Protein AF-A0A7U9Q124-F1 (afdb_monomer)

Radius of gyration: 31.72 Å; Cα contacts (8 Å, |Δi|>4): 100; chains: 1; bounding box: 71×49×74 Å

Secondary structure (DSSP, 8-state):
-----PPPPGGGSPPHHHHHHHHHHHHHHHHHHHHHHHHHHHHHHHHHHHHHHHHHHHHHHHTEEE--EEEEEETTEEEEES-EETT----STTEEESSEETTEEHHHHHHHHH-TT--TT----

Mean predicted aligned error: 14.26 Å

Structure (mmCIF, N/CA/C/O backbone):
data_AF-A0A7U9Q124-F1
#
_entry.id   AF-A0A7U9Q124-F1
#
loop_
_atom_site.group_PDB
_atom_site.id
_atom_site.type_symbol
_atom_site.label_atom_id
_atom_site.label_alt_id
_atom_site.label_comp_id
_atom_site.label_asym_id
_atom_site.label_entity_id
_atom_site.label_seq_id
_atom_site.pdbx_PDB_ins_code
_atom_site.Cartn_x
_atom_site.Cartn_y
_atom_site.Cartn_z
_atom_site.occupancy
_atom_site.B_iso_or_equiv
_atom_site.auth_seq_id
_atom_site.auth_comp_id
_atom_site.auth_asym_id
_atom_site.auth_atom_id
_atom_site.pdbx_PDB_model_num
ATOM 1 N N . MET A 1 1 ? 49.127 31.250 -57.711 1.00 39.12 1 MET A N 1
ATOM 2 C CA . MET A 1 1 ? 49.464 30.396 -56.551 1.00 39.12 1 MET A CA 1
ATOM 3 C C . MET A 1 1 ? 48.345 29.381 -56.372 1.00 39.12 1 MET A C 1
ATOM 5 O O . MET A 1 1 ? 47.261 29.763 -55.951 1.00 39.12 1 MET A O 1
ATOM 9 N N . GLY A 1 2 ? 48.556 28.142 -56.825 1.00 43.41 2 GLY A N 1
ATOM 10 C CA . GLY A 1 2 ? 47.537 27.087 -56.831 1.00 43.41 2 GLY A CA 1
ATOM 11 C C . GLY A 1 2 ? 47.516 26.315 -55.513 1.00 43.41 2 GLY A C 1
ATOM 12 O O . GLY A 1 2 ? 48.541 25.791 -55.094 1.00 43.41 2 GLY A O 1
ATOM 13 N N . TRP A 1 3 ? 46.350 26.250 -54.873 1.00 48.88 3 TRP A N 1
ATOM 14 C CA . TRP A 1 3 ? 46.108 25.455 -53.672 1.00 48.88 3 TRP A CA 1
ATOM 15 C C . TRP A 1 3 ? 45.547 24.096 -54.099 1.00 48.88 3 TRP A C 1
ATOM 17 O O . TRP A 1 3 ? 44.343 23.948 -54.290 1.00 48.88 3 TRP A O 1
ATOM 27 N N . LEU A 1 4 ? 46.415 23.102 -54.287 1.00 52.44 4 LEU A N 1
ATOM 28 C CA . LEU A 1 4 ? 45.979 21.714 -54.438 1.00 52.44 4 LEU A CA 1
ATOM 29 C C . LEU A 1 4 ? 45.750 21.142 -53.039 1.00 52.44 4 LEU A C 1
ATOM 31 O O . LEU A 1 4 ? 46.683 20.795 -52.320 1.00 52.44 4 LEU A O 1
ATOM 35 N N . ARG A 1 5 ? 44.480 21.099 -52.638 1.00 55.28 5 ARG A N 1
ATOM 36 C CA . ARG A 1 5 ? 44.014 20.399 -51.441 1.00 55.28 5 ARG A CA 1
ATOM 37 C C . ARG A 1 5 ? 44.229 18.900 -51.686 1.00 55.28 5 ARG A C 1
ATOM 39 O O . ARG A 1 5 ? 43.473 18.288 -52.436 1.00 55.28 5 ARG A O 1
ATOM 46 N N . CYS A 1 6 ? 45.289 18.327 -51.121 1.00 57.28 6 CYS A N 1
ATOM 47 C CA . CYS A 1 6 ? 45.518 16.885 -51.167 1.00 57.28 6 CYS A CA 1
ATOM 48 C C . CYS A 1 6 ? 44.343 16.171 -50.484 1.00 57.28 6 CYS A C 1
ATOM 50 O O . CYS A 1 6 ? 44.055 16.438 -49.317 1.00 57.28 6 CYS A O 1
ATOM 52 N N . GLY A 1 7 ? 43.655 15.295 -51.221 1.00 62.91 7 GLY A N 1
ATOM 53 C CA . GLY A 1 7 ? 42.729 14.329 -50.633 1.00 62.91 7 GLY A CA 1
ATOM 54 C C . GLY A 1 7 ? 43.463 13.356 -49.696 1.00 62.91 7 GLY A C 1
ATOM 55 O O . GLY A 1 7 ? 44.698 13.322 -49.708 1.00 62.91 7 GLY A O 1
ATOM 56 N N . PRO A 1 8 ? 42.726 12.585 -48.877 1.00 60.19 8 PRO A N 1
ATOM 57 C CA . PRO A 1 8 ? 43.327 11.636 -47.940 1.00 60.19 8 PRO A CA 1
ATOM 58 C C . PRO A 1 8 ? 44.250 10.657 -48.677 1.00 60.19 8 PRO A C 1
ATOM 60 O O . PRO A 1 8 ? 43.918 10.181 -49.768 1.00 60.19 8 PRO A O 1
ATOM 63 N N . LYS A 1 9 ? 45.431 10.385 -48.110 1.00 63.28 9 LYS A N 1
ATOM 64 C CA . LYS A 1 9 ? 46.389 9.431 -48.688 1.00 63.28 9 LYS A CA 1
ATOM 65 C C . LYS A 1 9 ? 45.814 8.017 -48.590 1.00 63.28 9 LYS A C 1
ATOM 67 O O . LYS A 1 9 ? 45.014 7.728 -47.711 1.00 63.28 9 LYS A O 1
ATOM 72 N N . PHE A 1 10 ? 46.249 7.106 -49.461 1.00 56.59 10 PHE A N 1
ATOM 73 C CA . PHE A 1 10 ? 45.781 5.710 -49.469 1.00 56.59 10 PHE A CA 1
ATOM 74 C C . PHE A 1 10 ? 45.964 4.998 -48.111 1.00 56.59 10 PHE A C 1
ATOM 76 O O . PHE A 1 10 ? 45.151 4.163 -47.744 1.00 56.59 10 PHE A O 1
ATOM 83 N N . SER A 1 11 ? 46.972 5.395 -47.326 1.00 63.38 11 SER A N 1
ATOM 84 C CA . SER A 1 11 ? 47.204 4.924 -45.950 1.00 63.38 11 SER A CA 1
ATOM 85 C C . SER A 1 11 ? 46.191 5.431 -44.913 1.00 63.38 11 SER A C 1
ATOM 87 O O . SER A 1 11 ? 46.214 4.983 -43.776 1.00 63.38 11 SER A O 1
ATOM 89 N N . GLU A 1 12 ? 45.362 6.409 -45.271 1.00 62.06 12 GLU A N 1
ATOM 90 C CA . GLU A 1 12 ? 44.320 7.015 -44.430 1.00 62.06 12 GLU A CA 1
ATOM 91 C C . GLU A 1 12 ? 42.913 6.577 -44.878 1.00 62.06 12 GLU A C 1
ATOM 93 O O . GLU A 1 12 ? 41.910 7.040 -44.335 1.00 62.06 12 GLU A O 1
ATOM 98 N N . MET A 1 13 ? 42.827 5.715 -45.897 1.00 71.00 13 MET A N 1
ATOM 99 C CA . MET A 1 13 ? 41.568 5.209 -46.427 1.00 71.00 13 MET A CA 1
ATOM 100 C C . MET A 1 13 ? 41.170 3.955 -45.645 1.00 71.00 13 MET A C 1
ATOM 102 O O . MET A 1 13 ? 41.902 2.969 -45.644 1.00 71.00 13 MET A O 1
ATOM 106 N N . GLU A 1 14 ? 40.022 4.012 -44.966 1.00 67.75 14 GLU A N 1
ATOM 107 C CA . GLU A 1 14 ? 39.491 2.892 -44.179 1.00 67.75 14 GLU A CA 1
ATOM 108 C C . GLU A 1 14 ? 39.366 1.646 -45.065 1.00 67.75 14 GLU A C 1
ATOM 110 O O . GLU A 1 14 ? 38.705 1.683 -46.113 1.00 67.75 14 GLU A O 1
ATOM 115 N N . THR A 1 15 ? 40.017 0.560 -44.650 1.00 77.00 15 THR A N 1
ATOM 116 C CA . THR A 1 15 ? 40.017 -0.692 -45.409 1.00 77.00 15 THR A CA 1
ATOM 117 C C . THR A 1 15 ? 38.653 -1.379 -45.329 1.00 77.00 15 THR A C 1
ATOM 119 O O . THR A 1 15 ? 37.877 -1.181 -44.390 1.00 77.00 15 THR A O 1
ATOM 122 N N . GLU A 1 16 ? 38.323 -2.194 -46.333 1.00 70.19 16 GLU A N 1
ATOM 123 C CA . GLU A 1 16 ? 37.045 -2.920 -46.367 1.00 70.19 16 GLU A CA 1
ATOM 124 C C . GLU A 1 16 ? 36.887 -3.854 -45.152 1.00 70.19 16 GLU A C 1
ATOM 126 O O . GLU A 1 16 ? 35.800 -3.949 -44.580 1.00 70.19 16 GLU A O 1
ATOM 131 N N . GLU A 1 17 ? 37.987 -4.452 -44.683 1.00 67.81 17 GLU A N 1
ATOM 132 C CA . GLU A 1 17 ? 38.026 -5.275 -43.470 1.00 67.81 17 GLU A CA 1
ATOM 133 C C . GLU A 1 17 ? 37.762 -4.463 -42.194 1.00 67.81 17 GLU A C 1
ATOM 135 O O . GLU A 1 17 ? 36.981 -4.897 -41.344 1.00 67.81 17 GLU A O 1
ATOM 140 N N . GLU A 1 18 ? 38.339 -3.265 -42.061 1.00 70.19 18 GLU A N 1
ATOM 141 C CA . GLU A 1 18 ? 38.048 -2.369 -40.934 1.00 70.19 18 GLU A CA 1
ATOM 142 C C . GLU A 1 18 ? 36.580 -1.928 -40.933 1.00 70.19 18 GLU A C 1
ATOM 144 O O . GLU A 1 18 ? 35.928 -1.912 -39.885 1.00 70.19 18 GLU A O 1
ATOM 149 N N . ARG A 1 19 ? 36.015 -1.650 -42.112 1.00 65.69 19 ARG A N 1
ATOM 150 C CA . ARG A 1 19 ? 34.599 -1.290 -42.259 1.00 65.69 19 ARG A CA 1
ATOM 151 C C . ARG A 1 19 ? 33.666 -2.455 -41.908 1.00 65.69 19 ARG A C 1
ATOM 153 O O . ARG A 1 19 ? 32.621 -2.249 -41.276 1.00 65.69 19 ARG A O 1
ATOM 160 N N . TYR A 1 20 ? 34.049 -3.679 -42.272 1.00 64.81 20 TYR A N 1
ATOM 161 C CA . TYR A 1 20 ? 33.302 -4.893 -41.951 1.00 64.81 20 TYR A CA 1
ATOM 162 C C . TYR A 1 20 ? 33.342 -5.213 -40.452 1.00 64.81 20 TYR A C 1
ATOM 164 O O . TYR A 1 20 ? 32.309 -5.538 -39.878 1.00 64.81 20 TYR A O 1
ATOM 172 N N . GLN A 1 21 ? 34.485 -5.041 -39.780 1.00 65.44 21 GLN A N 1
ATOM 173 C CA . GLN A 1 21 ? 34.607 -5.276 -38.332 1.00 65.44 21 GLN A CA 1
ATOM 174 C C . GLN A 1 21 ? 33.878 -4.225 -37.479 1.00 65.44 21 GLN A C 1
ATOM 176 O O . GLN A 1 21 ? 33.372 -4.531 -36.397 1.00 65.44 21 GLN A O 1
ATOM 181 N N . ARG A 1 22 ? 33.776 -2.986 -37.970 1.00 63.97 22 ARG A N 1
ATOM 182 C CA . ARG A 1 22 ? 33.130 -1.871 -37.258 1.00 63.97 22 ARG A CA 1
ATOM 183 C C . ARG A 1 22 ? 31.600 -1.914 -37.318 1.00 63.97 22 ARG A C 1
ATOM 185 O O . ARG A 1 22 ? 30.939 -1.376 -36.429 1.00 63.97 22 ARG A O 1
ATOM 192 N N . SER A 1 23 ? 31.036 -2.561 -38.340 1.00 60.44 23 SER A N 1
ATOM 193 C CA . SER A 1 23 ? 29.581 -2.663 -38.529 1.00 60.44 23 SER A CA 1
ATOM 194 C C . SER A 1 23 ? 28.885 -3.467 -37.411 1.00 60.44 23 SER A C 1
ATOM 196 O O . SER A 1 23 ? 27.982 -2.910 -36.788 1.00 60.44 23 SER A O 1
ATOM 198 N N . PRO A 1 24 ? 29.331 -4.686 -37.036 1.00 63.53 24 PRO A N 1
ATOM 199 C CA . PRO A 1 24 ? 28.774 -5.437 -35.906 1.00 63.53 24 PRO A CA 1
ATOM 200 C C . PRO A 1 24 ? 28.894 -4.705 -34.564 1.00 63.53 24 PRO A C 1
ATOM 202 O O . PRO A 1 24 ? 27.966 -4.731 -33.760 1.00 63.53 24 PRO A O 1
ATOM 205 N N . GLN A 1 25 ? 30.018 -4.017 -34.335 1.00 61.72 25 GLN A N 1
ATOM 206 C CA . GLN A 1 25 ? 30.286 -3.294 -33.087 1.00 61.72 25 GLN A CA 1
ATOM 207 C C . GLN A 1 25 ? 29.377 -2.070 -32.919 1.00 61.72 25 GLN A C 1
ATOM 209 O O . GLN A 1 25 ? 28.911 -1.803 -31.811 1.00 61.72 25 GLN A O 1
ATOM 214 N N . ARG A 1 26 ? 29.075 -1.343 -34.008 1.00 61.22 26 ARG A N 1
ATOM 215 C CA . ARG A 1 26 ? 28.066 -0.270 -33.980 1.00 61.22 26 ARG A CA 1
ATOM 216 C C . ARG A 1 26 ? 26.682 -0.823 -33.670 1.00 61.22 26 ARG A C 1
ATOM 218 O O . ARG A 1 26 ? 26.031 -0.306 -32.771 1.00 61.22 26 ARG A O 1
ATOM 225 N N . THR A 1 27 ? 26.285 -1.914 -34.321 1.00 71.44 27 THR A N 1
ATOM 226 C CA . THR A 1 27 ? 24.973 -2.533 -34.090 1.00 71.44 27 THR A CA 1
ATOM 227 C C . THR A 1 27 ? 24.822 -3.050 -32.656 1.00 71.44 27 THR A C 1
ATOM 229 O O . THR A 1 27 ? 23.753 -2.931 -32.060 1.00 71.44 27 THR A O 1
ATOM 232 N N . GLU A 1 28 ? 25.883 -3.596 -32.058 1.00 74.88 28 GLU A N 1
ATOM 233 C CA . GLU A 1 28 ? 25.863 -4.037 -30.662 1.00 74.88 28 GLU A CA 1
ATOM 234 C C . GLU A 1 28 ? 25.803 -2.863 -29.674 1.00 74.88 28 GLU A C 1
ATOM 236 O O . GLU A 1 28 ? 25.003 -2.899 -28.737 1.00 74.88 28 GLU A O 1
ATOM 241 N N . GLN A 1 29 ? 26.565 -1.789 -29.907 1.00 77.31 29 GLN A N 1
ATOM 242 C CA . GLN A 1 29 ? 26.483 -0.568 -29.096 1.00 77.31 29 GLN A CA 1
ATOM 243 C C . GLN A 1 29 ? 25.107 0.103 -29.199 1.00 77.31 29 GLN A C 1
ATOM 245 O O . GLN A 1 29 ? 24.568 0.555 -28.190 1.00 77.31 29 GLN A O 1
ATOM 250 N N . GLU A 1 30 ? 24.505 0.134 -30.389 1.0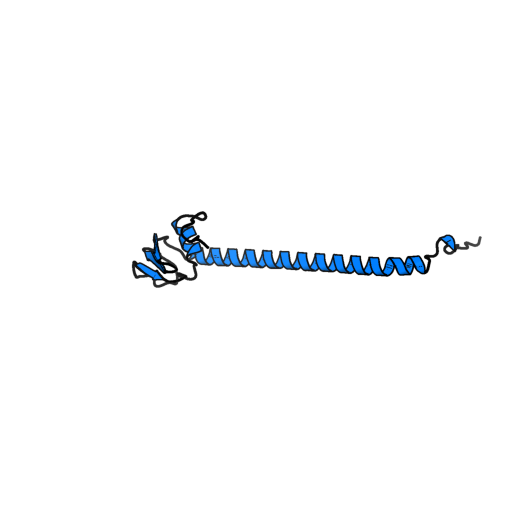0 76.50 30 GLU A N 1
ATOM 251 C CA . GLU A 1 30 ? 23.156 0.664 -30.607 1.00 76.50 30 GLU A CA 1
ATOM 252 C C . GLU A 1 30 ? 22.101 -0.159 -29.858 1.00 76.50 30 GLU A C 1
ATOM 254 O O . GLU A 1 30 ? 21.251 0.414 -29.171 1.00 76.50 30 GLU A O 1
ATOM 259 N N . ARG A 1 31 ? 22.208 -1.494 -29.896 1.00 76.25 31 ARG A N 1
ATOM 260 C CA . ARG A 1 31 ? 21.341 -2.401 -29.130 1.00 76.25 31 ARG A CA 1
ATOM 261 C C . ARG A 1 31 ? 21.513 -2.249 -27.621 1.00 76.25 31 ARG A C 1
ATOM 263 O O . ARG A 1 31 ? 20.520 -2.253 -26.896 1.00 76.25 31 ARG A O 1
ATOM 270 N N . GLN A 1 32 ? 22.744 -2.113 -27.130 1.00 79.69 32 GLN A N 1
ATOM 271 C CA . GLN A 1 32 ? 22.997 -1.870 -25.707 1.00 79.69 32 GLN A CA 1
ATOM 272 C C . GLN A 1 32 ? 22.431 -0.514 -25.270 1.00 79.69 32 GLN A C 1
ATOM 274 O O . GLN A 1 32 ? 21.755 -0.432 -24.245 1.00 79.69 32 GLN A O 1
ATOM 279 N N . ALA A 1 33 ? 22.629 0.539 -26.066 1.00 79.69 33 ALA A N 1
ATOM 280 C CA . ALA A 1 33 ? 22.059 1.855 -25.797 1.00 79.69 33 ALA A CA 1
ATOM 281 C C . ALA A 1 33 ? 20.520 1.823 -25.782 1.00 79.69 33 ALA A C 1
ATOM 283 O O . ALA A 1 33 ? 19.896 2.461 -24.935 1.00 79.69 33 ALA A O 1
ATOM 284 N N . GLU A 1 34 ? 19.893 1.061 -26.678 1.00 75.19 34 GLU A N 1
ATOM 285 C CA . GLU A 1 34 ? 18.443 0.863 -26.692 1.00 75.19 34 GLU A CA 1
ATOM 286 C C . GLU A 1 34 ? 17.937 0.106 -25.456 1.00 75.19 34 GLU A C 1
ATOM 288 O O . GLU A 1 34 ? 16.989 0.557 -24.814 1.00 75.19 34 GLU A O 1
ATOM 293 N N . GLN A 1 35 ? 18.613 -0.969 -25.042 1.00 76.00 35 GLN A N 1
ATOM 294 C CA . GLN A 1 35 ? 18.272 -1.693 -23.811 1.00 76.00 35 GLN A CA 1
ATOM 295 C C . GLN A 1 35 ? 18.395 -0.812 -22.560 1.00 76.00 35 GLN A C 1
ATOM 297 O O . GLN A 1 35 ? 17.529 -0.851 -21.680 1.00 76.00 35 GLN A O 1
ATOM 302 N N . LEU A 1 36 ? 19.434 0.021 -22.479 1.00 78.25 36 LEU A N 1
ATOM 303 C CA . LEU A 1 36 ? 19.600 0.973 -21.379 1.00 78.25 36 LEU A CA 1
ATOM 304 C C . LEU A 1 36 ? 18.459 2.000 -21.350 1.00 78.25 36 LEU A C 1
ATOM 306 O O . LEU A 1 36 ? 17.894 2.253 -20.288 1.00 78.25 36 LEU A O 1
ATOM 310 N N . ARG A 1 37 ? 18.032 2.512 -22.511 1.00 78.88 37 ARG A N 1
ATOM 311 C CA . ARG A 1 37 ? 16.860 3.400 -22.600 1.00 78.88 37 ARG A CA 1
ATOM 312 C C . ARG A 1 37 ? 15.572 2.702 -22.159 1.00 78.88 37 ARG A C 1
ATOM 314 O O . ARG A 1 37 ? 14.812 3.277 -21.383 1.00 78.88 37 ARG A O 1
ATOM 321 N N . CYS A 1 38 ? 15.328 1.466 -22.596 1.00 76.06 38 CYS A N 1
ATOM 322 C CA . CYS A 1 38 ? 14.145 0.701 -22.191 1.00 76.06 38 CYS A CA 1
ATOM 323 C C . CYS A 1 38 ? 14.117 0.433 -20.679 1.00 76.06 38 CYS A C 1
ATOM 325 O O . CYS A 1 38 ? 13.081 0.604 -20.038 1.00 76.06 38 CYS A O 1
ATOM 327 N N . THR A 1 39 ? 15.251 0.054 -20.088 1.00 78.75 39 THR A N 1
ATOM 328 C CA . THR A 1 39 ? 15.339 -0.193 -18.639 1.00 78.75 39 THR A CA 1
ATOM 329 C C . THR A 1 39 ? 15.187 1.089 -17.820 1.00 78.75 39 THR A C 1
ATOM 331 O O . THR A 1 39 ? 14.539 1.074 -16.772 1.00 78.75 39 THR A O 1
ATOM 334 N N . GLU A 1 40 ? 15.714 2.218 -18.299 1.00 83.06 40 GLU A N 1
ATOM 335 C CA . GLU A 1 40 ? 15.516 3.521 -17.666 1.00 83.06 40 GLU A CA 1
ATOM 336 C C . GLU A 1 40 ? 14.050 3.973 -17.727 1.00 83.06 40 GLU A C 1
ATOM 338 O O . GLU A 1 40 ? 13.499 4.426 -16.722 1.00 83.06 40 GLU A O 1
ATOM 343 N N . MET A 1 41 ? 13.391 3.792 -18.873 1.00 79.62 41 MET A N 1
ATOM 344 C CA . MET A 1 41 ? 11.962 4.069 -19.033 1.00 79.62 41 MET A CA 1
ATOM 345 C C . MET A 1 41 ? 11.116 3.218 -18.082 1.00 79.62 41 MET A C 1
ATOM 347 O O . MET A 1 41 ? 10.306 3.773 -17.339 1.00 79.62 41 MET A O 1
ATOM 351 N N . ALA A 1 42 ? 11.376 1.910 -18.007 1.00 78.62 42 ALA A N 1
ATOM 352 C CA . ALA A 1 42 ? 10.687 1.011 -17.083 1.00 78.62 42 ALA A CA 1
ATOM 353 C C . ALA A 1 42 ? 10.885 1.424 -15.612 1.00 78.62 42 ALA A C 1
ATOM 355 O O . ALA A 1 42 ? 9.943 1.397 -14.820 1.00 78.62 42 ALA A O 1
ATOM 356 N N . ARG A 1 43 ? 12.090 1.875 -15.232 1.00 81.94 43 ARG A N 1
ATOM 357 C CA . ARG A 1 43 ? 12.351 2.413 -13.885 1.00 81.94 43 ARG A CA 1
ATOM 358 C C . ARG A 1 43 ? 11.547 3.676 -13.598 1.00 81.94 43 ARG A C 1
ATOM 360 O O . ARG A 1 43 ? 10.980 3.797 -12.515 1.00 81.94 43 ARG A O 1
ATOM 367 N N . ARG A 1 44 ? 11.494 4.613 -14.548 1.00 81.94 44 ARG A N 1
ATOM 368 C CA . ARG A 1 44 ? 10.716 5.855 -14.413 1.00 81.94 44 ARG A CA 1
ATOM 369 C C . ARG A 1 44 ? 9.220 5.562 -14.313 1.00 81.94 44 ARG A C 1
ATOM 371 O O . ARG A 1 44 ? 8.529 6.174 -13.506 1.00 81.94 44 ARG A O 1
ATOM 378 N N . GLU A 1 45 ? 8.716 4.615 -15.095 1.00 80.88 45 GLU A N 1
ATOM 379 C CA . GLU A 1 45 ? 7.327 4.156 -15.014 1.00 80.88 45 GLU A CA 1
ATOM 380 C C . GLU A 1 45 ? 7.011 3.506 -13.673 1.00 80.88 45 GLU A C 1
ATOM 382 O O . GLU A 1 45 ? 6.028 3.881 -13.035 1.00 80.88 45 GLU A O 1
ATOM 387 N N . TRP A 1 46 ? 7.878 2.615 -13.194 1.00 81.50 46 TRP A N 1
ATOM 388 C CA . TRP A 1 46 ? 7.718 1.993 -11.886 1.00 81.50 46 TRP A CA 1
ATOM 389 C C . TRP A 1 46 ? 7.750 3.022 -10.748 1.00 81.50 46 TRP A C 1
ATOM 391 O O . TRP A 1 46 ? 6.925 2.953 -9.840 1.00 81.50 46 TRP A O 1
ATOM 401 N N . ALA A 1 47 ? 8.640 4.017 -10.816 1.00 82.94 47 ALA A N 1
ATOM 402 C CA . ALA A 1 47 ? 8.695 5.108 -9.844 1.00 82.94 47 ALA A CA 1
ATOM 403 C C . ALA A 1 47 ? 7.400 5.941 -9.834 1.00 82.94 47 ALA A C 1
ATOM 405 O O . ALA A 1 47 ? 6.853 6.205 -8.766 1.00 82.94 47 ALA A O 1
ATOM 406 N N . ARG A 1 48 ? 6.859 6.287 -11.011 1.00 83.38 48 ARG A N 1
ATOM 407 C CA . ARG A 1 48 ? 5.567 6.989 -11.120 1.00 83.38 48 ARG A CA 1
ATOM 408 C C . ARG A 1 48 ? 4.415 6.162 -10.558 1.00 83.38 48 ARG A C 1
ATOM 410 O O . ARG A 1 48 ? 3.580 6.694 -9.834 1.00 83.38 48 ARG A O 1
ATOM 417 N N . HIS A 1 49 ? 4.383 4.865 -10.858 1.00 77.75 49 HIS A N 1
ATOM 418 C CA . HIS A 1 49 ? 3.371 3.961 -10.318 1.00 77.75 49 HIS A CA 1
ATOM 419 C C . HIS A 1 49 ? 3.473 3.858 -8.792 1.00 77.75 49 HIS A C 1
ATOM 421 O O . HIS A 1 49 ? 2.463 3.883 -8.098 1.00 77.75 49 HIS A O 1
ATOM 427 N N . ARG A 1 50 ? 4.692 3.771 -8.249 1.00 78.62 50 ARG A N 1
ATOM 428 C CA . ARG A 1 50 ? 4.935 3.775 -6.801 1.00 78.62 50 ARG A CA 1
ATOM 429 C C . ARG A 1 50 ? 4.426 5.050 -6.138 1.00 78.62 50 ARG A C 1
ATOM 431 O O . ARG A 1 50 ? 3.731 4.948 -5.136 1.00 78.62 50 ARG A O 1
ATOM 438 N N . GLU A 1 51 ? 4.718 6.214 -6.712 1.00 82.75 51 GLU A N 1
ATOM 439 C CA . GLU A 1 51 ? 4.241 7.494 -6.181 1.00 82.75 51 GLU A CA 1
ATOM 440 C C . GLU A 1 51 ? 2.706 7.591 -6.226 1.00 82.75 51 GLU A C 1
ATOM 442 O O . GLU A 1 51 ? 2.082 8.043 -5.267 1.00 82.75 51 GLU A O 1
ATOM 447 N N . ALA A 1 52 ? 2.081 7.131 -7.316 1.00 81.81 52 ALA A N 1
ATOM 448 C CA . ALA A 1 52 ? 0.625 7.096 -7.445 1.00 81.81 52 ALA A CA 1
ATOM 449 C C . ALA A 1 52 ? -0.022 6.173 -6.399 1.00 81.81 52 ALA A C 1
ATOM 451 O O . ALA A 1 52 ? -0.990 6.561 -5.747 1.00 81.81 52 ALA A O 1
ATOM 452 N N . GLU A 1 53 ? 0.551 4.988 -6.183 1.00 81.56 53 GLU A N 1
ATOM 453 C CA . GLU A 1 53 ? 0.106 4.049 -5.151 1.00 81.56 53 GLU A CA 1
ATOM 454 C C . GLU A 1 53 ? 0.269 4.621 -3.738 1.00 81.56 53 GLU A C 1
ATOM 456 O O . GLU A 1 53 ? -0.612 4.452 -2.894 1.00 81.56 53 GLU A O 1
ATOM 461 N N . GLU A 1 54 ? 1.370 5.326 -3.469 1.00 81.25 54 GLU A N 1
ATOM 462 C CA . GLU A 1 54 ? 1.614 5.981 -2.182 1.00 81.25 54 GLU A CA 1
ATOM 463 C C . GLU A 1 54 ? 0.619 7.117 -1.926 1.00 81.25 54 GLU A C 1
ATOM 465 O O . GLU A 1 54 ? 0.075 7.201 -0.822 1.00 81.25 54 GLU A O 1
ATOM 470 N N . LYS A 1 55 ? 0.304 7.931 -2.943 1.00 82.62 55 LYS A N 1
ATOM 471 C CA . LYS A 1 55 ? -0.756 8.950 -2.859 1.00 82.62 55 LYS A CA 1
ATOM 472 C C . LYS A 1 55 ? -2.118 8.314 -2.605 1.00 82.62 55 LYS A C 1
ATOM 474 O O . LYS A 1 55 ? -2.779 8.686 -1.640 1.00 82.62 55 LYS A O 1
ATOM 479 N N . ALA A 1 56 ? -2.489 7.291 -3.373 1.00 80.62 56 ALA A N 1
ATOM 480 C CA . ALA A 1 56 ? -3.749 6.579 -3.177 1.00 80.62 56 ALA A CA 1
ATOM 481 C C . ALA A 1 56 ? -3.832 5.927 -1.783 1.00 80.62 56 ALA A C 1
ATOM 483 O O . ALA A 1 56 ? -4.887 5.912 -1.150 1.00 80.62 56 ALA A O 1
ATOM 484 N N . GLN A 1 57 ? -2.721 5.400 -1.253 1.00 80.00 57 GLN A N 1
ATOM 485 C CA . GLN A 1 57 ? -2.666 4.908 0.126 1.00 80.00 57 GLN A CA 1
ATOM 486 C C . GLN A 1 57 ? -2.830 6.030 1.151 1.00 80.00 57 GLN A C 1
ATOM 488 O O . GLN A 1 57 ? -3.561 5.838 2.121 1.00 80.00 57 GLN A O 1
ATOM 493 N N . GLN A 1 58 ? -2.181 7.180 0.964 1.00 83.62 58 GLN A N 1
ATOM 494 C CA . GLN A 1 58 ? -2.353 8.329 1.854 1.00 83.62 58 GLN A CA 1
ATOM 495 C C . GLN A 1 58 ? -3.798 8.831 1.852 1.00 83.62 58 GLN A C 1
ATOM 497 O O . GLN A 1 58 ? -4.349 9.060 2.924 1.00 83.62 58 GLN A O 1
ATOM 502 N N . GLU A 1 59 ? -4.438 8.914 0.686 1.00 84.62 59 GLU A N 1
ATOM 503 C CA . GLU A 1 59 ? -5.852 9.281 0.557 1.00 84.62 59 GLU A CA 1
ATOM 504 C C . GLU A 1 59 ? -6.787 8.262 1.216 1.00 84.62 59 GLU A C 1
ATOM 506 O O . GLU A 1 59 ? -7.787 8.634 1.823 1.00 84.62 59 GLU A O 1
ATOM 511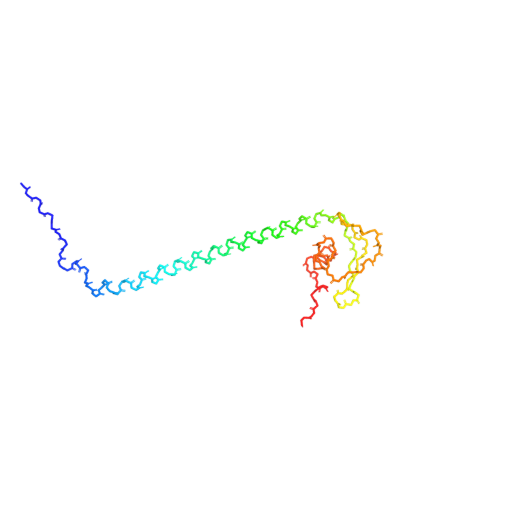 N N . ARG A 1 60 ? -6.484 6.962 1.135 1.00 81.88 60 ARG A N 1
ATOM 512 C CA . ARG A 1 60 ? -7.247 5.939 1.869 1.00 81.88 60 ARG A CA 1
ATOM 513 C C . ARG A 1 60 ? -7.048 6.065 3.379 1.00 81.88 60 ARG A C 1
ATOM 515 O O . ARG A 1 60 ? -8.004 5.928 4.133 1.00 81.88 60 ARG A O 1
ATOM 522 N N . ARG A 1 61 ? -5.823 6.348 3.832 1.00 81.12 61 ARG A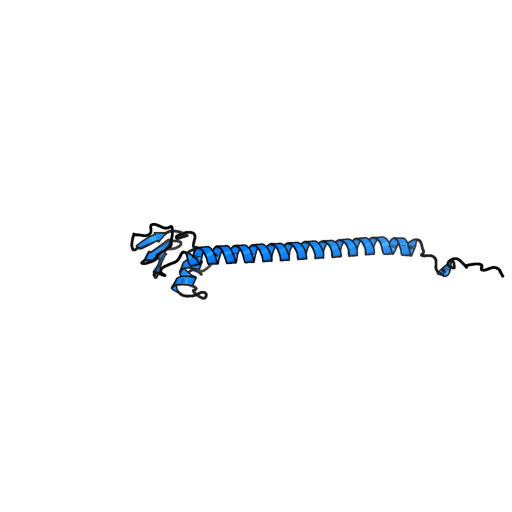 N 1
ATOM 523 C CA . ARG A 1 61 ? -5.500 6.524 5.257 1.00 81.12 61 ARG A CA 1
ATOM 524 C C . ARG A 1 61 ? -6.094 7.804 5.840 1.00 81.12 61 ARG A C 1
ATOM 526 O O . ARG A 1 61 ? -6.491 7.783 6.997 1.00 81.12 61 ARG A O 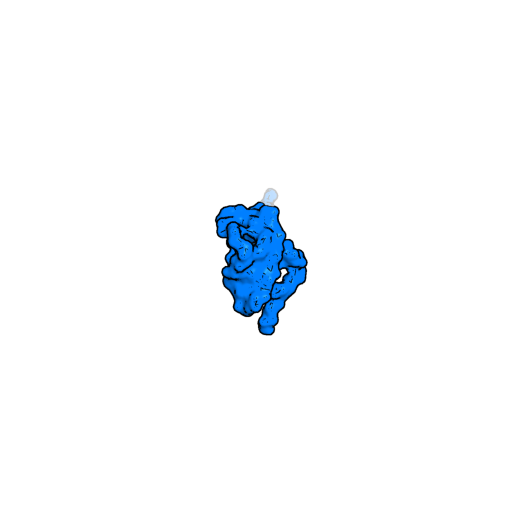1
ATOM 533 N N . SER A 1 62 ? -6.205 8.883 5.066 1.00 84.31 62 SER A N 1
ATOM 534 C CA . SER A 1 62 ? -6.810 10.138 5.534 1.00 84.31 62 SER A CA 1
ATOM 535 C C . SER A 1 62 ? -8.315 10.025 5.795 1.00 84.31 62 SER A C 1
ATOM 537 O O . SER A 1 62 ? -8.861 10.828 6.545 1.00 84.31 62 SER A O 1
ATOM 539 N N . ARG A 1 63 ? -8.982 9.003 5.240 1.00 84.62 63 ARG A N 1
ATOM 540 C CA . ARG A 1 63 ? -10.383 8.674 5.558 1.00 84.62 63 ARG A CA 1
ATOM 541 C C . ARG A 1 63 ? -10.548 8.066 6.950 1.00 84.62 63 ARG A C 1
ATOM 543 O O . ARG A 1 63 ? -11.666 8.030 7.456 1.00 84.62 63 ARG A O 1
ATOM 550 N N . VAL A 1 64 ? -9.473 7.574 7.569 1.00 85.56 64 VAL A N 1
ATOM 551 C CA . VAL A 1 64 ? -9.518 7.002 8.919 1.00 85.56 64 VAL A CA 1
ATOM 552 C C . VAL A 1 64 ? -9.595 8.140 9.930 1.00 85.56 64 VAL A C 1
ATOM 554 O O . VAL A 1 64 ? -8.614 8.839 10.173 1.00 85.56 64 VAL A O 1
ATOM 557 N N . LYS A 1 65 ? -10.770 8.313 10.533 1.00 85.94 65 LYS A N 1
ATOM 558 C CA . LYS A 1 65 ? -11.012 9.299 11.594 1.00 85.94 65 LYS A CA 1
ATOM 559 C C . LYS A 1 65 ? -10.570 8.775 12.954 1.00 85.94 65 LYS A C 1
ATOM 561 O O . LYS A 1 65 ? -10.040 9.532 13.761 1.00 85.94 65 LYS A O 1
ATOM 566 N N . GLN A 1 66 ? -10.761 7.477 13.189 1.00 86.19 66 GLN A N 1
ATOM 567 C CA . GLN A 1 66 ? -10.403 6.822 14.441 1.00 86.19 66 GLN A CA 1
ATOM 568 C C . GLN A 1 66 ? -9.775 5.456 14.175 1.00 86.19 66 GLN A C 1
ATOM 570 O O . GLN A 1 66 ? -10.343 4.617 13.471 1.00 86.19 66 GLN A O 1
ATOM 575 N N . VAL A 1 67 ? -8.601 5.242 14.771 1.00 8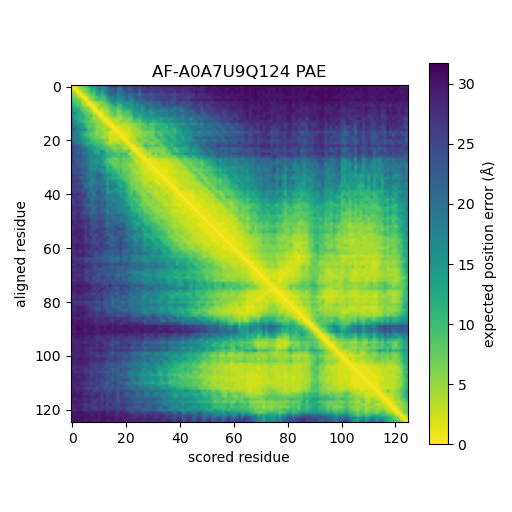6.56 67 VAL A N 1
ATOM 576 C CA . VAL A 1 67 ? -7.916 3.947 14.773 1.00 86.56 67 VAL A CA 1
ATOM 577 C C . VAL A 1 67 ? -8.505 3.090 15.888 1.00 86.56 67 VAL A C 1
ATOM 579 O O . VAL A 1 67 ? -8.473 3.474 17.057 1.00 86.56 67 VAL A O 1
ATOM 582 N N . GLY A 1 68 ? -9.050 1.940 15.506 1.00 85.38 68 GLY A N 1
ATOM 583 C CA . GLY A 1 68 ? -9.603 0.960 16.429 1.00 85.38 68 GLY A CA 1
ATOM 584 C C . GLY A 1 68 ? -8.619 -0.153 16.783 1.00 85.38 68 GLY A C 1
ATOM 585 O O . GLY A 1 68 ? -7.411 -0.070 16.553 1.00 85.38 68 GLY A O 1
ATOM 586 N N . THR A 1 69 ? -9.157 -1.245 17.316 1.00 85.00 69 THR A N 1
ATOM 587 C CA . THR A 1 69 ? -8.401 -2.480 17.551 1.00 85.00 69 THR A CA 1
ATOM 588 C C . THR A 1 69 ? -8.568 -3.440 16.380 1.00 85.00 69 THR A C 1
AT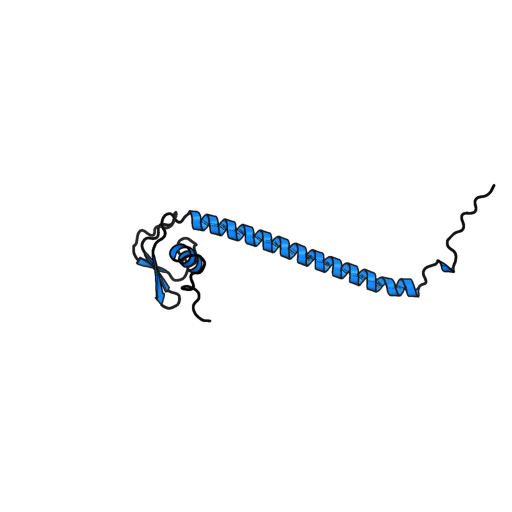OM 590 O O . THR A 1 69 ? -9.610 -3.470 15.721 1.00 85.00 69 THR A O 1
ATOM 593 N N . LEU A 1 70 ? -7.511 -4.197 16.092 1.00 86.12 70 LEU A N 1
ATOM 594 C CA . LEU A 1 70 ? -7.483 -5.214 15.049 1.00 86.12 70 LEU A CA 1
ATOM 595 C C . LEU A 1 70 ? -7.040 -6.536 15.678 1.00 86.12 70 LEU A C 1
ATOM 597 O O . LEU A 1 70 ? -5.903 -6.658 16.133 1.00 86.12 70 LEU A O 1
ATOM 601 N N . THR A 1 71 ? -7.922 -7.531 15.669 1.00 85.38 71 THR A N 1
ATOM 602 C CA . THR A 1 71 ? -7.667 -8.838 16.284 1.00 85.38 71 THR A CA 1
ATOM 603 C C . THR A 1 71 ? -7.759 -9.937 15.235 1.00 85.38 71 THR A C 1
ATOM 605 O O . THR A 1 71 ? -8.720 -10.012 14.471 1.00 85.38 71 THR A O 1
ATOM 608 N N . ARG A 1 72 ? -6.763 -10.825 15.186 1.00 85.81 72 ARG A N 1
ATOM 609 C CA . ARG A 1 72 ? -6.824 -12.019 14.334 1.00 85.81 72 ARG A CA 1
ATOM 610 C C . ARG A 1 72 ? -7.636 -13.092 15.041 1.00 85.81 72 ARG A C 1
ATOM 612 O O . ARG A 1 72 ? -7.226 -13.551 16.102 1.00 85.81 72 ARG A O 1
ATOM 619 N N . LEU A 1 73 ? -8.738 -13.523 14.435 1.00 84.88 73 LEU A N 1
ATOM 620 C CA . LEU A 1 73 ? -9.553 -14.609 14.985 1.00 84.88 73 LEU A CA 1
ATOM 621 C C . LEU A 1 73 ? -9.075 -15.979 14.492 1.00 84.88 73 LEU A C 1
ATOM 623 O O . LEU A 1 73 ? -8.924 -16.912 15.273 1.00 84.88 73 LEU A O 1
ATOM 627 N N . ARG A 1 74 ? -8.836 -16.105 13.182 1.00 82.62 74 ARG A N 1
ATOM 628 C CA . ARG A 1 74 ? -8.356 -17.331 12.519 1.00 82.62 74 ARG A CA 1
ATOM 629 C C . ARG A 1 74 ? -7.633 -16.977 11.221 1.00 82.62 74 ARG A C 1
ATOM 631 O O . ARG A 1 74 ? -7.526 -15.803 10.867 1.00 82.62 74 ARG A O 1
ATOM 638 N N . ASP A 1 75 ? -7.126 -17.972 10.503 1.00 81.25 75 ASP A N 1
ATOM 639 C CA . ASP A 1 75 ? -6.455 -17.740 9.222 1.00 81.25 75 ASP A CA 1
ATOM 640 C C . ASP A 1 75 ? -7.359 -16.996 8.234 1.00 81.25 75 ASP A C 1
ATOM 642 O O . ASP A 1 75 ? -8.485 -17.405 7.947 1.00 81.25 75 ASP A O 1
ATOM 646 N N . GLY A 1 76 ? -6.865 -15.845 7.770 1.00 79.50 76 GLY A N 1
ATOM 647 C CA . GLY A 1 76 ? -7.580 -14.964 6.851 1.00 79.50 76 GLY A CA 1
ATOM 648 C C . GLY A 1 76 ? -8.801 -14.247 7.434 1.00 79.50 76 GLY A C 1
ATOM 649 O O . GLY A 1 76 ? -9.487 -13.579 6.674 1.00 79.50 76 GLY A O 1
ATOM 650 N N . VAL A 1 77 ? -9.102 -14.353 8.735 1.00 83.75 77 VAL A N 1
ATOM 651 C CA . VAL A 1 77 ? -10.258 -13.672 9.349 1.00 83.75 77 VAL A CA 1
ATOM 652 C C . VAL A 1 77 ? -9.813 -12.755 10.474 1.00 83.75 77 VAL A C 1
ATOM 654 O O . VAL A 1 77 ? -9.183 -13.188 11.445 1.00 83.75 77 VAL A O 1
ATOM 657 N N . TRP A 1 78 ? -10.203 -11.495 10.336 1.00 83.75 78 TRP A N 1
ATOM 658 C CA . TRP A 1 78 ? -9.852 -10.413 11.236 1.00 83.75 78 TRP A CA 1
ATOM 659 C C . TRP A 1 78 ? -11.112 -9.747 11.758 1.00 83.75 78 TRP A C 1
ATOM 661 O O . TRP A 1 78 ? -12.099 -9.618 11.040 1.00 83.75 78 TRP A O 1
ATOM 671 N N . GLU A 1 79 ? -11.065 -9.361 13.020 1.00 85.94 79 GLU A N 1
ATOM 672 C CA . GLU A 1 79 ? -12.099 -8.588 13.682 1.00 85.94 79 GLU A CA 1
ATOM 673 C C . GLU A 1 79 ? -11.579 -7.172 13.904 1.00 85.94 79 GLU A C 1
ATOM 675 O O . GLU A 1 79 ? -10.456 -6.980 14.387 1.00 85.94 79 GLU A O 1
ATOM 680 N N . THR A 1 80 ? -12.398 -6.190 13.549 1.00 82.75 80 THR A N 1
ATOM 681 C CA . THR A 1 80 ? -12.137 -4.775 13.803 1.00 82.75 80 THR A CA 1
ATOM 682 C C . THR A 1 80 ? -13.176 -4.208 14.747 1.00 82.75 80 THR A C 1
ATOM 684 O O . THR A 1 80 ? -14.372 -4.393 14.545 1.00 82.75 80 THR A O 1
ATOM 687 N N . ARG A 1 81 ? -12.716 -3.501 15.783 1.00 84.12 81 ARG A N 1
ATOM 688 C CA . ARG A 1 81 ? -13.584 -2.832 16.765 1.00 84.12 81 ARG A CA 1
ATOM 689 C C . ARG A 1 81 ? -13.182 -1.379 16.939 1.00 84.12 81 ARG A C 1
ATOM 691 O O . ARG A 1 81 ? -11.986 -1.091 17.015 1.00 84.12 81 ARG A O 1
ATOM 698 N N . GLY A 1 82 ? -14.163 -0.482 17.014 1.00 81.62 82 GLY A N 1
ATOM 699 C CA . GLY A 1 82 ? -13.941 0.953 17.225 1.00 81.62 82 GLY A CA 1
ATOM 700 C C . GLY A 1 82 ? -13.214 1.682 16.086 1.00 81.62 82 GLY A C 1
ATOM 701 O O . GLY A 1 82 ? -12.576 2.705 16.334 1.00 81.62 82 GLY A O 1
ATOM 702 N N . TRP A 1 83 ? -13.254 1.152 14.859 1.00 84.25 83 TRP A N 1
ATOM 703 C CA . TRP A 1 83 ? -12.725 1.840 13.677 1.00 84.25 83 TRP A CA 1
ATOM 704 C C . TRP A 1 83 ? -13.755 2.826 13.140 1.00 84.25 83 TRP A C 1
ATOM 706 O O . TRP A 1 83 ? -14.925 2.486 13.016 1.00 84.25 83 TRP A O 1
ATOM 716 N N . GLN A 1 84 ? -13.315 4.029 12.772 1.00 83.62 84 GLN A N 1
ATOM 717 C CA . GLN A 1 84 ? -14.155 4.976 12.037 1.00 83.62 84 GLN A CA 1
ATOM 718 C C . GLN A 1 84 ? -13.457 5.365 10.741 1.00 83.62 84 GLN A C 1
ATOM 720 O O . GLN A 1 84 ? -12.401 6.006 10.765 1.00 83.62 84 GLN A O 1
ATOM 725 N N . ILE A 1 85 ? -14.049 4.969 9.616 1.00 83.62 85 ILE A N 1
ATOM 726 C CA . ILE A 1 85 ? -13.543 5.234 8.270 1.00 83.62 85 ILE A CA 1
ATOM 727 C C . ILE A 1 85 ? -14.644 5.943 7.482 1.00 83.62 85 ILE A C 1
ATOM 729 O O . ILE A 1 85 ? -15.765 5.453 7.389 1.00 83.62 85 ILE A O 1
ATOM 733 N N . ASP A 1 86 ? -14.331 7.110 6.928 1.00 80.56 86 ASP A N 1
ATOM 734 C CA . ASP A 1 86 ? -15.275 7.889 6.127 1.00 80.56 86 ASP A CA 1
ATOM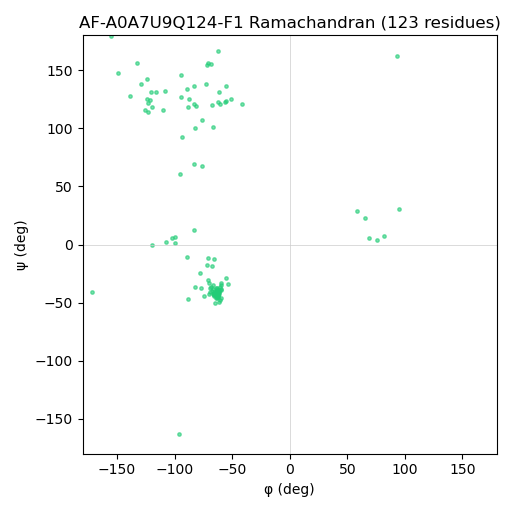 735 C C . ASP A 1 86 ? -15.727 7.111 4.874 1.00 80.56 86 ASP A C 1
ATOM 737 O O . ASP A 1 86 ? -14.898 6.551 4.148 1.00 80.56 86 ASP A O 1
ATOM 741 N N . GLY A 1 87 ? -17.043 7.060 4.638 1.00 72.88 87 GLY A N 1
ATOM 742 C CA . GLY A 1 87 ? -17.654 6.307 3.536 1.00 72.88 87 GLY A CA 1
ATOM 743 C C . GLY A 1 87 ? -17.855 4.811 3.800 1.00 72.88 87 GLY A C 1
ATOM 744 O O . GLY A 1 87 ? -18.226 4.084 2.879 1.00 72.88 87 GLY A O 1
ATOM 745 N N . VAL A 1 88 ? -17.617 4.347 5.029 1.00 70.69 88 VAL A N 1
ATOM 746 C CA . VAL A 1 88 ? -17.941 2.988 5.469 1.00 70.69 88 VAL A CA 1
ATOM 747 C C . VAL A 1 88 ? -18.919 3.074 6.632 1.00 70.69 88 VAL A C 1
ATOM 749 O O . VAL A 1 88 ? -18.595 3.640 7.675 1.00 70.69 88 VAL A O 1
ATOM 752 N N . ASP A 1 89 ? -20.110 2.511 6.451 1.00 59.03 89 ASP A N 1
ATOM 753 C CA . ASP A 1 89 ? -21.105 2.345 7.513 1.00 59.03 89 ASP A CA 1
ATOM 754 C C . ASP A 1 89 ? -20.685 1.181 8.430 1.00 59.03 89 ASP A C 1
ATOM 756 O O . ASP A 1 89 ? -21.281 0.111 8.452 1.00 59.03 89 ASP A O 1
ATOM 760 N N . ASP A 1 90 ? -19.590 1.365 9.166 1.00 52.69 90 ASP A N 1
ATOM 761 C CA . ASP A 1 90 ? -19.153 0.449 10.225 1.00 52.69 90 ASP A CA 1
ATOM 762 C C . ASP A 1 90 ? -19.682 0.975 11.570 1.00 52.69 90 ASP A C 1
ATOM 764 O O . ASP A 1 90 ? -18.944 1.351 12.478 1.00 52.69 90 ASP A O 1
ATOM 768 N N . HIS A 1 91 ? -21.009 1.063 11.679 1.00 48.22 91 HIS A N 1
ATOM 769 C CA . HIS A 1 91 ? -21.702 1.314 12.949 1.00 48.22 91 HIS A CA 1
ATOM 770 C C . HIS A 1 91 ? -21.904 0.046 13.790 1.00 48.22 91 HIS A C 1
ATOM 772 O O . HIS A 1 91 ? -22.605 0.077 14.799 1.00 48.22 91 HIS A O 1
ATOM 778 N N . GLU A 1 92 ? -21.242 -1.051 13.430 1.00 46.38 92 GLU A N 1
ATOM 779 C CA . GLU A 1 92 ? -21.312 -2.309 14.164 1.00 46.38 92 GLU A CA 1
ATOM 780 C C . GLU A 1 92 ? -19.962 -2.570 14.849 1.00 46.38 92 GLU A C 1
ATOM 782 O O . GLU A 1 92 ? -18.917 -2.725 14.219 1.00 46.38 92 GLU A O 1
ATOM 787 N N . ASP A 1 93 ? -19.959 -2.585 16.178 1.00 56.00 93 ASP A N 1
ATOM 788 C CA . ASP A 1 93 ? -18.782 -2.960 16.956 1.00 56.00 93 ASP A CA 1
ATOM 789 C C . ASP A 1 93 ? -18.497 -4.461 16.744 1.00 56.00 93 ASP A C 1
ATOM 791 O O . ASP A 1 93 ? -19.343 -5.305 17.039 1.00 56.00 93 ASP A O 1
ATOM 795 N N . GLY A 1 94 ? -17.315 -4.822 16.230 1.00 59.03 94 GLY A N 1
ATOM 796 C CA . GLY A 1 94 ? -16.928 -6.229 16.040 1.00 59.03 94 GLY A CA 1
ATOM 797 C C . GLY A 1 94 ? -17.191 -6.803 14.648 1.00 59.03 94 GLY A C 1
ATOM 798 O O . GLY A 1 94 ? -17.402 -8.011 14.515 1.00 59.03 94 GLY A O 1
ATOM 799 N N . VAL A 1 95 ? -17.130 -5.983 13.596 1.00 69.62 95 VAL A N 1
ATOM 800 C CA . VAL A 1 95 ? -17.206 -6.492 12.221 1.00 69.62 95 VAL A CA 1
ATOM 801 C C . VAL A 1 95 ? -16.033 -7.427 11.936 1.00 69.62 95 VAL A C 1
ATOM 803 O O . VAL A 1 95 ? -14.854 -7.071 12.042 1.00 69.62 95 VAL A O 1
ATOM 806 N N . THR A 1 96 ? -16.376 -8.652 11.541 1.00 75.00 96 THR A N 1
ATOM 807 C CA . THR A 1 96 ? -15.415 -9.637 11.055 1.00 75.00 96 THR A CA 1
ATOM 808 C C . THR A 1 96 ? -15.331 -9.577 9.540 1.00 75.00 96 THR A C 1
ATOM 810 O O . THR A 1 96 ? -16.329 -9.695 8.835 1.00 75.00 96 THR A O 1
ATOM 813 N N . HIS A 1 97 ? -14.119 -9.431 9.018 1.00 73.06 97 HIS A N 1
ATOM 814 C CA . HIS A 1 97 ? -13.876 -9.375 7.584 1.00 73.06 97 HIS A CA 1
ATOM 815 C C . HIS A 1 97 ? -12.716 -10.282 7.172 1.00 73.06 97 HIS A C 1
ATOM 817 O O . HIS A 1 97 ? -11.841 -10.654 7.960 1.00 73.06 97 HIS A O 1
ATOM 823 N N . ARG A 1 98 ? -12.735 -10.675 5.894 1.00 68.00 98 ARG A N 1
ATOM 824 C CA . ARG A 1 98 ? -11.777 -11.624 5.307 1.00 68.00 98 ARG A CA 1
ATOM 825 C C . ARG A 1 98 ? -10.639 -10.985 4.506 1.00 68.00 98 ARG A C 1
ATOM 827 O O . ARG A 1 98 ? -9.803 -11.714 3.984 1.00 68.00 98 ARG A O 1
ATOM 834 N N . GLY A 1 99 ? -10.568 -9.654 4.406 1.00 70.00 99 GLY A N 1
ATOM 835 C CA . GLY A 1 99 ? -9.474 -9.038 3.642 1.00 70.00 99 GLY A CA 1
ATOM 836 C C . GLY A 1 99 ? -9.317 -7.521 3.708 1.00 70.00 99 GLY A C 1
ATOM 837 O O . GLY A 1 99 ? -8.186 -7.045 3.788 1.00 70.00 99 GLY A O 1
ATOM 838 N N . SER A 1 100 ? -10.401 -6.750 3.679 1.00 75.12 100 SER A N 1
ATOM 839 C CA . SER A 1 100 ? -10.294 -5.287 3.659 1.00 75.12 100 SER A CA 1
ATOM 840 C C . SER A 1 100 ? -11.462 -4.607 4.353 1.00 75.12 100 SER A C 1
ATOM 842 O O . SER A 1 100 ? -12.588 -5.089 4.248 1.00 75.12 100 SER A O 1
ATOM 844 N N . LEU A 1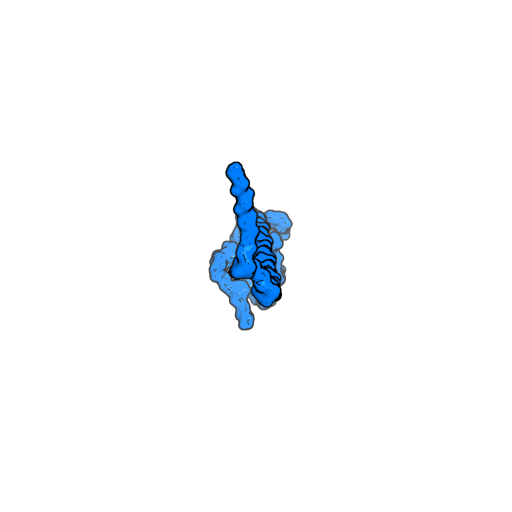 101 ? -11.185 -3.460 4.970 1.00 77.88 101 LEU A N 1
ATOM 845 C CA . LEU A 1 101 ? -12.169 -2.564 5.574 1.00 77.88 101 LEU A CA 1
ATOM 846 C C . LEU A 1 101 ? -12.017 -1.179 4.938 1.00 77.88 101 LEU A C 1
ATOM 848 O O . LEU A 1 101 ? -10.918 -0.628 4.940 1.00 77.88 101 LEU A O 1
ATOM 852 N N . GLY A 1 102 ? -13.071 -0.633 4.328 1.00 73.44 102 GLY A N 1
ATOM 853 C CA . GLY A 1 102 ? -13.010 0.697 3.700 1.00 73.44 102 GLY A CA 1
ATOM 854 C C . GLY A 1 102 ? -11.962 0.868 2.601 1.00 73.44 102 GLY A C 1
ATOM 855 O O . GLY A 1 102 ? -11.413 1.953 2.424 1.00 73.44 102 GLY A O 1
ATOM 856 N N . GLY A 1 103 ? -11.628 -0.214 1.893 1.00 76.56 103 GLY A N 1
ATOM 857 C CA . GLY A 1 103 ? -10.557 -0.221 0.893 1.00 76.56 103 GLY A CA 1
ATOM 858 C C . GLY A 1 103 ? -9.137 -0.245 1.476 1.00 76.56 103 GLY A C 1
ATOM 859 O O . GLY A 1 103 ? -8.178 -0.209 0.706 1.00 76.56 103 GLY A O 1
ATOM 860 N N . LEU A 1 104 ? -8.978 -0.332 2.801 1.00 80.94 104 LEU A N 1
ATOM 861 C CA . LEU A 1 104 ? -7.698 -0.597 3.460 1.00 80.94 104 LEU A CA 1
ATOM 862 C C . LEU A 1 104 ? -7.489 -2.102 3.610 1.00 80.94 104 LEU A C 1
ATOM 864 O O . LEU A 1 104 ? -8.384 -2.831 4.041 1.00 80.94 104 LEU A O 1
ATOM 868 N N . SER A 1 105 ? -6.287 -2.566 3.272 1.00 84.19 105 SER A N 1
ATOM 869 C CA . SER A 1 105 ? -5.893 -3.955 3.496 1.00 84.19 105 SER A CA 1
ATOM 870 C C . SER A 1 105 ? -5.696 -4.230 4.990 1.00 84.19 105 SER A C 1
ATOM 872 O O . SER A 1 105 ? -5.337 -3.329 5.749 1.00 84.19 105 SER A O 1
ATOM 874 N N . VAL A 1 106 ? -5.818 -5.488 5.427 1.00 83.56 106 VAL A N 1
ATOM 875 C CA . VAL A 1 106 ? -5.461 -5.865 6.812 1.00 83.56 106 VAL A CA 1
ATOM 876 C C . VAL A 1 106 ? -4.034 -5.428 7.177 1.00 83.56 106 VAL A C 1
ATOM 878 O O . VAL A 1 106 ? -3.761 -5.060 8.320 1.00 83.56 106 VAL A O 1
ATOM 881 N N . GLN A 1 107 ? -3.102 -5.444 6.218 1.00 83.81 107 GLN A N 1
ATOM 882 C CA . GLN A 1 107 ? -1.727 -5.007 6.456 1.00 83.81 107 GLN A CA 1
ATOM 883 C C . GLN A 1 107 ? -1.646 -3.509 6.762 1.00 83.81 107 GLN A C 1
ATOM 885 O O . GLN A 1 107 ? -0.935 -3.133 7.694 1.00 83.81 107 GLN A O 1
ATOM 890 N N . ASP A 1 108 ? -2.414 -2.681 6.053 1.00 83.62 108 ASP A N 1
ATOM 891 C CA . ASP A 1 108 ? -2.541 -1.254 6.355 1.00 83.62 108 ASP A CA 1
ATOM 892 C C . ASP A 1 108 ? -3.214 -1.021 7.708 1.00 83.62 108 ASP A C 1
ATOM 894 O O . ASP A 1 108 ? -2.725 -0.216 8.497 1.00 83.62 108 ASP A O 1
ATOM 898 N N . LEU A 1 109 ? -4.275 -1.768 8.025 1.00 85.31 109 LEU A N 1
ATOM 899 C CA . LEU A 1 109 ? -4.962 -1.674 9.317 1.00 85.31 109 LEU A CA 1
ATOM 900 C C . LEU A 1 109 ? -4.027 -2.058 10.487 1.00 85.31 109 LEU A C 1
ATOM 902 O O . LEU A 1 109 ? -3.964 -1.342 11.482 1.00 85.31 109 LEU A O 1
ATOM 906 N N . CYS A 1 110 ? -3.222 -3.122 10.356 1.00 85.38 110 CYS A N 1
ATOM 907 C CA . CYS A 1 110 ? -2.179 -3.523 11.327 1.00 85.38 110 CYS A CA 1
ATOM 908 C C . CYS A 1 110 ? -1.086 -2.461 11.448 1.00 85.38 110 CYS A C 1
ATOM 910 O O . CYS A 1 110 ? -0.631 -2.178 12.555 1.00 85.38 110 CYS A O 1
ATOM 912 N N . ALA A 1 111 ? -0.687 -1.842 10.333 1.00 85.69 111 ALA A N 1
ATOM 913 C CA . ALA A 1 111 ? 0.295 -0.765 10.340 1.00 85.69 111 ALA A CA 1
ATOM 914 C C . ALA A 1 111 ? -0.223 0.503 11.037 1.00 85.69 111 ALA A C 1
ATOM 916 O O . ALA A 1 111 ? 0.555 1.180 11.706 1.00 85.69 111 ALA A O 1
ATOM 917 N N . LEU A 1 112 ? -1.515 0.810 10.912 1.00 85.62 112 LEU A N 1
ATOM 918 C CA . LEU A 1 112 ? -2.159 1.931 11.597 1.00 85.62 112 LEU A CA 1
ATOM 919 C C . LEU A 1 112 ? -2.372 1.647 13.093 1.00 85.62 112 LEU A C 1
ATOM 921 O O . LEU A 1 112 ? -2.062 2.501 13.915 1.00 85.62 112 LEU A O 1
ATOM 925 N N . ALA A 1 113 ? -2.843 0.448 13.455 1.00 86.00 113 ALA A N 1
ATOM 926 C CA . ALA A 1 113 ? -3.161 0.091 14.842 1.00 86.00 113 ALA A CA 1
ATOM 927 C C . ALA A 1 113 ? -1.930 -0.219 15.709 1.00 86.00 113 ALA A C 1
ATOM 929 O O . ALA A 1 113 ? -1.893 0.121 16.888 1.00 86.00 113 ALA A O 1
ATOM 930 N N . HIS A 1 114 ? -0.914 -0.874 15.144 1.00 84.31 114 HIS A N 1
ATOM 931 C CA . HIS A 1 114 ? 0.261 -1.349 15.889 1.00 84.31 114 HIS A CA 1
ATOM 932 C C . HIS A 1 114 ? 1.582 -0.743 15.392 1.00 84.31 114 HIS A C 1
ATOM 934 O O . HIS A 1 114 ? 2.654 -1.061 15.913 1.00 84.31 114 HIS A O 1
ATOM 940 N N . GLY A 1 115 ? 1.528 0.111 14.370 1.00 82.19 115 GLY A N 1
ATOM 941 C CA . GLY A 1 115 ? 2.689 0.749 13.764 1.00 82.19 115 GLY A CA 1
ATOM 942 C C . GLY A 1 115 ? 3.256 -0.002 12.547 1.00 82.19 115 GLY A C 1
ATOM 943 O O . GLY A 1 115 ? 3.044 -1.203 12.364 1.00 82.19 115 GLY A O 1
ATOM 944 N N . PRO A 1 116 ? 4.069 0.672 11.714 1.00 76.44 116 PRO A N 1
ATOM 945 C CA . PRO A 1 116 ? 4.515 0.175 10.403 1.00 76.44 116 PRO A CA 1
ATOM 946 C C . PRO A 1 116 ? 5.417 -1.069 10.460 1.00 76.44 116 PRO A C 1
ATOM 948 O O . PRO A 1 116 ? 5.679 -1.704 9.441 1.00 76.44 116 PRO A O 1
ATOM 951 N N . ARG A 1 117 ? 5.917 -1.427 11.648 1.00 76.69 117 ARG A N 1
ATOM 952 C CA . ARG A 1 117 ? 6.748 -2.618 11.882 1.00 76.69 117 ARG A CA 1
ATOM 953 C C . ARG A 1 117 ? 5.959 -3.801 12.465 1.00 76.69 117 ARG A C 1
ATOM 955 O O . ARG A 1 117 ? 6.570 -4.824 12.779 1.00 76.69 117 ARG A O 1
ATOM 962 N N . CYS A 1 118 ? 4.632 -3.676 12.570 1.00 77.75 118 CYS A N 1
ATOM 963 C CA . CYS A 1 118 ? 3.701 -4.731 12.973 1.00 77.75 118 CYS A CA 1
ATOM 964 C C . CYS A 1 118 ? 3.938 -6.006 12.147 1.00 77.75 118 CYS A C 1
ATOM 966 O O . CYS A 1 118 ? 3.936 -5.983 10.916 1.00 77.75 118 CYS A O 1
ATOM 968 N N . ARG A 1 119 ? 4.162 -7.139 12.826 1.00 75.75 119 ARG A N 1
ATOM 969 C CA . ARG A 1 119 ? 4.289 -8.463 12.189 1.00 75.75 119 ARG A CA 1
ATOM 970 C C . ARG A 1 119 ? 3.024 -9.312 12.332 1.00 75.75 119 ARG A C 1
ATOM 972 O O . ARG A 1 119 ? 3.037 -10.454 11.897 1.00 75.75 119 ARG A O 1
ATOM 979 N N . CYS A 1 120 ? 1.932 -8.777 12.887 1.00 74.69 120 CYS A N 1
ATOM 980 C CA . CYS A 1 120 ? 0.702 -9.543 13.129 1.00 74.69 120 CYS A CA 1
ATOM 981 C C . CYS A 1 120 ? 0.104 -10.119 11.833 1.00 74.69 120 CYS A C 1
ATOM 983 O O . CYS A 1 120 ? -0.440 -11.222 11.832 1.00 74.69 120 CYS A O 1
ATOM 985 N N . THR A 1 121 ? 0.261 -9.403 10.715 1.00 71.19 121 THR A N 1
ATOM 986 C CA . THR A 1 121 ? -0.160 -9.836 9.371 1.00 71.19 121 THR A CA 1
ATOM 987 C C . THR A 1 121 ? 0.908 -10.619 8.613 1.00 71.19 121 THR A C 1
ATOM 989 O O . THR A 1 121 ? 0.603 -11.242 7.600 1.00 71.19 121 THR A O 1
ATOM 992 N N . ARG A 1 122 ? 2.151 -10.655 9.110 1.00 67.44 122 ARG A N 1
ATOM 993 C CA . ARG A 1 122 ? 3.222 -11.516 8.588 1.00 67.44 122 ARG A CA 1
ATOM 994 C C . ARG A 1 122 ? 3.074 -12.915 9.197 1.00 67.44 122 ARG A C 1
ATOM 996 O O . ARG A 1 122 ? 3.854 -13.319 10.053 1.00 67.44 122 ARG A O 1
ATOM 1003 N N . GLY A 1 123 ? 2.022 -13.629 8.802 1.00 55.81 123 GLY A N 1
ATO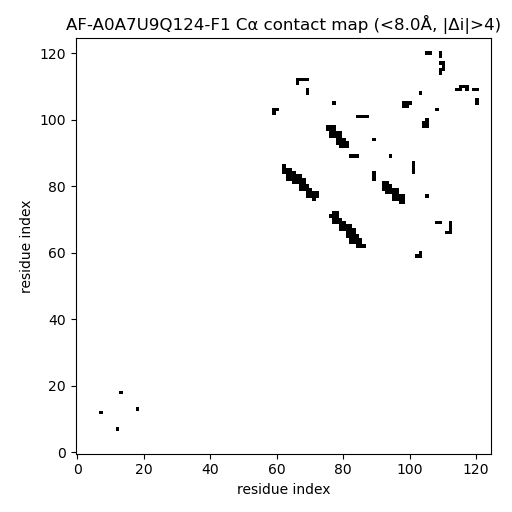M 1004 C CA . GLY A 1 123 ? 1.877 -15.058 9.087 1.00 55.81 123 GLY A CA 1
ATOM 1005 C C . GLY A 1 123 ? 2.831 -15.885 8.223 1.00 55.81 123 GLY A C 1
ATOM 1006 O O . GLY A 1 123 ? 3.006 -15.561 7.053 1.00 55.81 123 GLY A O 1
ATOM 1007 N N . ARG A 1 124 ? 3.452 -16.907 8.834 1.00 46.25 124 ARG A N 1
ATOM 1008 C CA . ARG A 1 124 ? 4.403 -17.867 8.241 1.00 46.25 124 ARG A CA 1
ATOM 1009 C C . ARG A 1 124 ? 3.971 -18.318 6.843 1.00 46.25 124 ARG A C 1
ATOM 1011 O O . ARG A 1 124 ? 2.893 -18.889 6.703 1.00 46.25 124 ARG A O 1
ATOM 1018 N N . SER A 1 125 ? 4.827 -18.064 5.858 1.00 41.19 125 SER A N 1
ATOM 1019 C CA . SER A 1 125 ? 4.928 -18.901 4.659 1.00 41.19 125 SER A CA 1
ATOM 1020 C C . SER A 1 125 ? 5.370 -20.309 5.040 1.00 41.19 125 SER A C 1
ATOM 1022 O O . SER A 1 125 ? 6.139 -20.418 6.027 1.00 41.19 125 SER A O 1
#

Organism: NCBI:txid1306181

Solvent-accessible surface area (backbone atoms only — not comparable to full-atom values): 7508 Å² total; per-residue (Å²): 137,86,84,80,79,77,70,84,52,79,93,70,53,83,47,72,66,59,54,57,60,47,50,61,53,50,56,49,52,52,50,50,53,48,52,52,50,53,53,51,50,52,50,52,51,50,50,52,51,49,51,51,51,51,50,53,49,50,59,54,55,68,33,49,79,37,84,32,52,79,45,79,79,53,92,67,31,37,32,39,33,68,49,37,43,72,97,43,93,59,87,55,82,58,49,70,41,70,56,59,60,83,89,36,43,57,61,54,52,41,27,69,59,68,34,85,83,50,54,86,76,67,66,85,129

Nearest PDB structures (foldseek):
  6h41-assembly1_A  TM=3.890E-01  e=6.159E+00  Homo sapiens
  2pa4-assembly1_B  TM=2.850E-01  e=9.707E+00  Corynebacterium glutamicum ATCC 13032

Sequence (125 aa):
MGWLRCGPKFSEMETEEERYQRSPQRTEQERQAEQLRCTEMARREWARHREAEEKAQQERRSRVKQVGTLTRLRDGVWETRGWQIDGVDDHEDGVTHRGSLGGLSVQDLCALAHGPRCRCTRGRS

pLDDT: mean 74.3, std 11.42, range [39.12, 86.56]

Foldseek 3Di:
DDDDPDDDDPVRDQDPVNVVVVVVVVVVVVVVVVVVVVVVVVVVVVVVVVVVVVVVLVVQVVQWPDQFDWDDPDVQKIWTAPTGGPPFPPPDGTDIDRFDDSPHGVLNSQCRRVNNPRCPVVDDD